Protein AF-A0A4U6TRH1-F1 (afdb_monomer_lite)

InterPro domains:
  IPR032675 Leucine-rich repeat domain superfamily [G3DSA:3.80.10.10] (2-102)

Secondary structure (DSSP, 8-state):
---GGGGS---TTS-TT--EEEEES-TT-------TT--EEEEEEESSPPP-TT-TT--EEEEEEESS--EEE-TT-TT--EEEEES-TT--EEE-GGGG--

Organism: Setaria viridis (NCBI:txid4556)

Structure (mmCIF, N/CA/C/O backbone):
data_AF-A0A4U6TRH1-F1
#
_entry.id   AF-A0A4U6TRH1-F1
#
loop_
_atom_site.group_PDB
_atom_site.id
_atom_site.type_symbol
_atom_site.label_atom_id
_atom_site.label_alt_id
_atom_site.label_comp_id
_atom_site.label_asym_id
_atom_site.label_entity_id
_atom_site.label_seq_id
_atom_site.pdbx_PDB_ins_code
_atom_site.Cartn_x
_atom_site.Cartn_y
_atom_site.Cartn_z
_atom_site.occupancy
_atom_site.B_iso_or_equiv
_atom_site.auth_seq_id
_atom_site.auth_comp_id
_atom_site.auth_asym_id
_atom_site.auth_atom_id
_atom_site.pdbx_PDB_model_num
ATOM 1 N N . MET A 1 1 ? -8.771 6.688 -26.534 1.00 37.47 1 MET A N 1
ATOM 2 C CA . MET A 1 1 ? -7.975 6.636 -25.292 1.00 37.47 1 MET A CA 1
ATOM 3 C C . MET A 1 1 ? -8.794 7.413 -24.282 1.00 37.47 1 MET A C 1
ATOM 5 O O . MET A 1 1 ? -8.896 8.618 -24.439 1.00 37.47 1 MET A O 1
ATOM 9 N N . TYR A 1 2 ? -9.537 6.741 -23.401 1.00 36.84 2 TYR A N 1
ATOM 10 C CA . TYR A 1 2 ? -10.341 7.454 -22.407 1.00 36.84 2 TYR A CA 1
ATOM 11 C C . TYR A 1 2 ? -9.380 7.924 -21.330 1.00 36.84 2 TYR A C 1
ATOM 13 O O . TYR A 1 2 ? -8.847 7.122 -20.565 1.00 36.84 2 TYR A O 1
ATOM 21 N N . VAL A 1 3 ? -9.068 9.208 -21.394 1.00 36.59 3 VAL A N 1
ATOM 22 C CA . VAL A 1 3 ? -8.217 9.881 -20.435 1.00 36.59 3 VAL A CA 1
ATOM 23 C C . VAL A 1 3 ? -9.040 9.977 -19.153 1.00 36.59 3 VAL A C 1
ATOM 25 O O . VAL A 1 3 ? -10.066 10.643 -19.113 1.00 36.59 3 VAL A O 1
ATOM 28 N N . LEU A 1 4 ? -8.632 9.245 -18.118 1.00 44.97 4 LEU A N 1
ATOM 29 C CA . LEU A 1 4 ? -9.276 9.254 -16.799 1.00 44.97 4 LEU A CA 1
ATOM 30 C C . LEU A 1 4 ? -9.095 10.595 -16.057 1.00 44.97 4 LEU A C 1
ATOM 32 O O . LEU A 1 4 ? -9.469 10.679 -14.894 1.00 44.97 4 LEU A O 1
ATOM 36 N N . GLU A 1 5 ? -8.522 11.624 -16.693 1.00 41.81 5 GLU A N 1
ATOM 37 C CA . GLU A 1 5 ? -8.278 12.948 -16.099 1.00 41.81 5 GLU A CA 1
ATOM 38 C C . GLU A 1 5 ? -9.576 13.607 -15.605 1.00 41.81 5 GLU A C 1
ATOM 40 O O . GLU A 1 5 ? -9.561 14.244 -14.556 1.00 41.81 5 GLU A O 1
ATOM 45 N N . GLU A 1 6 ? -10.719 13.342 -16.249 1.00 38.09 6 GLU A N 1
ATOM 46 C CA . GLU A 1 6 ? -12.019 13.910 -15.851 1.00 38.09 6 GLU A CA 1
ATOM 47 C C . GLU A 1 6 ? -12.568 13.371 -14.512 1.00 38.09 6 GLU A C 1
ATOM 49 O O . GLU A 1 6 ? -13.469 13.974 -13.937 1.00 38.09 6 GLU A O 1
ATOM 54 N N . LEU A 1 7 ? -12.041 12.263 -13.966 1.00 45.00 7 LEU A N 1
ATOM 55 C CA . LEU A 1 7 ? -12.468 11.754 -12.648 1.00 45.00 7 LEU A CA 1
ATOM 56 C C . LEU A 1 7 ? -11.712 12.386 -11.470 1.00 45.00 7 LEU A C 1
ATOM 58 O O . LEU A 1 7 ? -12.101 12.169 -10.323 1.00 45.00 7 LEU A O 1
ATOM 62 N N . PHE A 1 8 ? -10.631 13.129 -11.725 1.00 46.16 8 PHE A N 1
ATOM 63 C CA . PHE A 1 8 ? -9.730 13.645 -10.684 1.00 46.16 8 PHE A CA 1
ATOM 64 C C . PHE A 1 8 ? -9.708 15.175 -10.576 1.00 46.16 8 PHE A C 1
ATOM 66 O O . PHE A 1 8 ? -9.010 15.701 -9.712 1.00 46.16 8 PHE A O 1
ATOM 73 N N . GLU A 1 9 ? -10.512 15.886 -11.375 1.00 43.88 9 GLU A N 1
ATOM 74 C CA . GLU A 1 9 ? -10.900 17.286 -11.105 1.00 43.88 9 GLU A CA 1
ATOM 75 C C . GLU A 1 9 ? -11.918 17.410 -9.953 1.00 43.88 9 GLU A C 1
ATOM 77 O O . GLU A 1 9 ? -12.353 18.502 -9.593 1.00 43.88 9 GLU A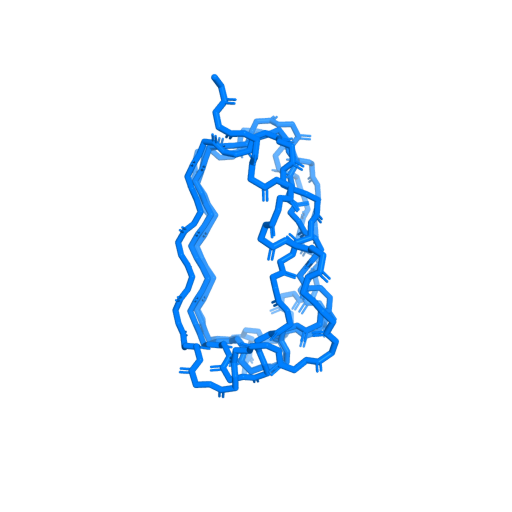 O 1
ATOM 82 N N . ALA A 1 10 ? -12.287 16.276 -9.364 1.00 42.72 10 ALA A N 1
ATOM 83 C CA . ALA A 1 10 ? -13.203 16.150 -8.251 1.00 42.72 10 ALA A CA 1
ATOM 84 C C . ALA A 1 10 ? -12.569 16.730 -6.961 1.00 42.72 10 ALA A C 1
ATOM 86 O O . ALA A 1 10 ? -11.580 16.212 -6.429 1.00 42.72 10 ALA A O 1
ATOM 87 N N . SER A 1 11 ? -13.100 17.871 -6.520 1.00 46.47 11 SER A N 1
ATOM 88 C CA . SER A 1 11 ? -12.712 18.622 -5.322 1.00 46.47 11 SER A CA 1
ATOM 89 C C . SER A 1 11 ? -12.914 17.842 -4.007 1.00 46.47 11 SER A C 1
ATOM 91 O O . SER A 1 11 ? -13.483 16.756 -3.970 1.00 46.47 11 SER A O 1
ATOM 93 N N . GLU A 1 12 ? -12.418 18.395 -2.896 1.00 42.41 12 GLU A N 1
ATOM 94 C CA . GLU A 1 12 ? -12.514 17.833 -1.539 1.00 42.41 12 GLU A CA 1
ATOM 95 C C . GLU A 1 12 ? -13.878 17.167 -1.232 1.00 42.41 12 GLU A C 1
ATOM 97 O O . GLU A 1 12 ? -14.893 17.839 -1.067 1.00 42.41 12 GLU A O 1
ATOM 102 N N . GLY A 1 13 ? -13.889 15.832 -1.089 1.00 53.81 13 GLY A N 1
ATOM 103 C CA . GLY A 1 13 ? -15.020 15.085 -0.521 1.00 53.81 13 GLY A CA 1
ATOM 104 C C . GLY A 1 13 ? -15.874 14.238 -1.472 1.00 53.81 13 GLY A C 1
ATOM 105 O O . GLY A 1 13 ? -16.907 13.739 -1.030 1.00 53.81 13 GLY A O 1
ATOM 106 N N . ASP A 1 14 ? -15.467 14.003 -2.720 1.00 62.09 14 ASP A N 1
ATOM 107 C CA . ASP A 1 14 ? -16.348 13.410 -3.745 1.00 62.09 14 ASP A CA 1
ATOM 108 C C . ASP A 1 14 ? -16.794 11.949 -3.540 1.00 62.09 14 ASP A C 1
ATOM 110 O O . ASP A 1 14 ? -17.655 11.443 -4.261 1.00 62.09 14 ASP A O 1
ATOM 114 N N . CYS A 1 15 ? -16.262 11.236 -2.544 1.00 71.25 15 CYS A N 1
ATOM 115 C CA . CYS A 1 15 ? -16.527 9.807 -2.378 1.00 71.25 15 CYS A CA 1
ATOM 116 C C . CYS A 1 15 ? -16.565 9.343 -0.902 1.00 71.25 15 CYS A C 1
ATOM 118 O O . CYS A 1 15 ? -15.852 8.408 -0.524 1.00 71.25 15 CYS A O 1
ATOM 120 N N . PRO A 1 16 ? -17.441 9.903 -0.037 1.00 79.81 16 PRO A N 1
ATOM 121 C CA . PRO A 1 16 ? -17.416 9.652 1.411 1.00 79.81 16 PRO A CA 1
ATOM 122 C C . PRO A 1 16 ? -17.789 8.214 1.792 1.00 79.81 16 PRO A C 1
ATOM 124 O O . PRO A 1 16 ? -17.501 7.767 2.900 1.00 79.81 16 PRO A O 1
ATOM 127 N N . ARG A 1 17 ? -18.438 7.472 0.888 1.00 84.69 17 ARG A N 1
ATOM 128 C CA . ARG A 1 17 ? -18.821 6.064 1.085 1.00 84.69 17 ARG A CA 1
ATOM 129 C C . ARG A 1 17 ? -17.946 5.084 0.309 1.00 84.69 17 ARG A C 1
ATOM 131 O O . ARG A 1 17 ? -18.162 3.876 0.409 1.00 84.69 17 ARG A O 1
ATOM 138 N N . LEU A 1 18 ? -16.992 5.573 -0.481 1.00 86.44 18 LEU A N 1
ATOM 139 C CA . LEU A 1 18 ? -16.162 4.712 -1.310 1.00 86.44 18 LEU A CA 1
ATOM 140 C C . LEU A 1 18 ? -15.180 3.950 -0.421 1.00 86.44 18 LEU A C 1
ATOM 142 O O . LEU A 1 18 ? -14.297 4.528 0.203 1.00 86.44 18 LEU A O 1
ATOM 146 N N . ARG A 1 19 ? -15.372 2.632 -0.343 1.00 90.38 19 ARG A N 1
ATOM 147 C CA . ARG A 1 19 ? -14.598 1.752 0.544 1.00 90.38 19 ARG A CA 1
ATOM 148 C C . ARG A 1 19 ? -13.524 0.945 -0.159 1.00 90.38 19 ARG A C 1
ATOM 150 O O . ARG A 1 19 ? -12.597 0.478 0.506 1.00 90.38 19 ARG A O 1
ATOM 157 N N . LYS A 1 20 ? -13.676 0.747 -1.468 1.00 91.81 20 LYS A N 1
ATOM 158 C CA . LYS A 1 20 ? -12.804 -0.090 -2.285 1.00 91.81 20 LYS A CA 1
ATOM 159 C C . LYS A 1 20 ? -12.510 0.604 -3.602 1.00 91.81 20 LYS A C 1
ATOM 161 O O . LYS A 1 20 ? -13.442 1.026 -4.281 1.00 91.81 20 LYS A O 1
ATOM 166 N N . ILE A 1 21 ? -11.237 0.668 -3.965 1.00 88.81 21 ILE A N 1
ATOM 167 C CA . ILE A 1 21 ? -10.775 1.147 -5.266 1.00 88.81 21 ILE A CA 1
ATOM 168 C C . ILE A 1 21 ? -9.890 0.065 -5.873 1.00 88.81 21 ILE A C 1
ATOM 170 O O . ILE A 1 21 ? -8.980 -0.445 -5.221 1.00 88.81 21 ILE A O 1
ATOM 174 N N . CYS A 1 22 ? -10.157 -0.270 -7.132 1.00 90.19 22 CYS A N 1
ATOM 175 C CA . CYS A 1 22 ? -9.287 -1.107 -7.942 1.00 90.19 22 CYS A CA 1
ATOM 176 C C . CYS A 1 22 ? -8.884 -0.318 -9.183 1.00 90.19 22 CYS A C 1
ATOM 178 O O . CYS A 1 22 ? -9.744 0.053 -9.981 1.00 90.19 22 CYS A O 1
ATOM 180 N N . VAL A 1 23 ? -7.588 -0.067 -9.344 1.00 86.38 23 VAL A N 1
ATOM 181 C CA . VAL A 1 23 ? -7.034 0.603 -10.520 1.00 86.38 23 VAL A CA 1
ATOM 182 C C . VAL A 1 23 ? -6.146 -0.378 -11.264 1.00 86.38 23 VAL A C 1
ATOM 184 O O . VAL A 1 23 ? -5.275 -1.010 -10.673 1.00 86.38 23 VAL A O 1
ATOM 187 N N . SER A 1 24 ? -6.378 -0.530 -12.564 1.00 87.88 24 SER A N 1
ATOM 188 C CA . SER A 1 24 ? -5.621 -1.445 -13.416 1.00 87.88 24 SER A CA 1
ATOM 189 C C . SER A 1 24 ? -5.186 -0.757 -14.701 1.00 87.88 24 SER A C 1
ATOM 191 O O . SER A 1 24 ? -6.024 -0.172 -15.383 1.00 87.88 24 SER A O 1
ATOM 193 N N . ARG A 1 25 ? -3.904 -0.885 -15.069 1.00 83.81 25 ARG A N 1
ATOM 194 C CA . ARG A 1 25 ? -3.343 -0.377 -16.338 1.00 83.81 25 ARG A CA 1
ATOM 195 C C . ARG A 1 25 ? -3.602 1.118 -16.558 1.00 83.81 25 ARG A C 1
ATOM 197 O O . ARG A 1 25 ? -4.006 1.527 -17.642 1.00 83.81 25 ARG A O 1
ATOM 204 N N . CYS A 1 26 ? -3.371 1.919 -15.521 1.00 79.25 26 CYS A N 1
ATOM 205 C CA . CYS A 1 26 ? -3.515 3.374 -15.569 1.00 79.25 26 CYS A CA 1
ATOM 206 C C . CYS A 1 26 ? -2.135 4.032 -15.392 1.00 79.25 26 CYS A C 1
ATOM 208 O O . CYS A 1 26 ? -1.757 4.334 -14.262 1.00 79.25 26 CYS A O 1
ATOM 210 N N . PRO A 1 27 ? -1.351 4.196 -16.477 1.00 73.31 27 PRO A N 1
ATOM 211 C CA . PRO A 1 27 ? 0.021 4.706 -16.398 1.00 73.31 27 PRO A CA 1
ATOM 212 C C . PRO A 1 27 ? 0.100 6.180 -15.978 1.00 73.31 27 PRO A C 1
ATOM 214 O O . PRO A 1 27 ? 1.085 6.566 -15.359 1.00 73.31 27 PRO A O 1
ATOM 217 N N . ASP A 1 28 ? -0.944 6.964 -16.257 1.00 74.44 28 ASP A N 1
ATOM 218 C CA . ASP A 1 28 ? -0.997 8.406 -15.978 1.00 74.44 28 ASP A CA 1
ATOM 219 C C . ASP A 1 28 ? -1.659 8.739 -14.628 1.00 74.44 28 ASP A C 1
ATOM 221 O O . ASP A 1 28 ? -1.850 9.907 -14.286 1.00 74.44 28 ASP A O 1
ATOM 225 N N . LEU A 1 29 ? -2.018 7.719 -13.835 1.00 76.62 29 LEU A N 1
ATOM 226 C CA . LEU A 1 29 ? -2.666 7.912 -12.541 1.00 76.62 29 LEU A CA 1
ATOM 227 C C . LEU A 1 29 ? -1.661 8.436 -11.508 1.00 76.62 29 LEU A C 1
ATOM 229 O O . LEU A 1 29 ? -0.929 7.669 -10.885 1.00 76.62 29 LEU A O 1
ATOM 233 N N . LYS A 1 30 ? -1.674 9.749 -11.291 1.00 74.94 30 LYS A N 1
ATOM 234 C CA . LYS A 1 30 ? -0.809 10.408 -10.300 1.00 74.94 30 LYS A CA 1
ATOM 235 C C . LYS A 1 30 ? -1.444 10.490 -8.913 1.00 74.94 30 LYS A C 1
ATOM 237 O O . LYS A 1 30 ? -0.741 10.428 -7.910 1.00 74.94 30 LYS A O 1
ATOM 242 N N . ARG A 1 31 ? -2.769 10.640 -8.848 1.00 74.25 31 ARG A N 1
ATOM 243 C CA . ARG A 1 31 ? -3.520 10.866 -7.604 1.00 74.25 31 ARG A CA 1
ATOM 244 C C . ARG A 1 31 ? -4.722 9.934 -7.533 1.00 74.25 31 ARG A C 1
ATOM 246 O O . ARG A 1 31 ? -5.267 9.541 -8.558 1.00 74.25 31 ARG A O 1
ATOM 253 N N . LEU A 1 32 ? -5.106 9.569 -6.316 1.00 77.88 32 LEU A N 1
ATOM 254 C CA . LEU A 1 32 ? -6.345 8.848 -6.022 1.00 77.88 32 LEU A CA 1
ATOM 255 C C . LEU A 1 32 ? -7.449 9.852 -5.656 1.00 77.88 32 LEU A C 1
ATOM 257 O O . LEU A 1 32 ? -7.121 10.961 -5.228 1.00 77.88 32 LEU A O 1
ATOM 261 N N . PRO A 1 33 ? -8.741 9.506 -5.822 1.00 73.06 33 PRO A N 1
ATOM 262 C CA . PRO A 1 33 ? -9.804 10.412 -5.414 1.00 73.06 33 PRO A CA 1
ATOM 263 C C . PRO A 1 33 ? -9.794 10.542 -3.887 1.00 73.06 33 PRO A C 1
ATOM 265 O O . PRO A 1 33 ? -9.450 9.588 -3.179 1.00 73.06 33 PRO A O 1
ATOM 268 N N . CYS A 1 34 ? -10.205 11.701 -3.370 1.00 74.25 34 CYS A N 1
ATOM 269 C CA . CYS A 1 34 ? -10.340 11.901 -1.931 1.00 74.25 34 CYS A CA 1
ATOM 270 C C . CYS A 1 34 ? -11.462 10.995 -1.389 1.00 74.25 34 CYS A C 1
ATOM 272 O O . CYS A 1 34 ? -12.655 11.256 -1.557 1.00 74.25 34 CYS A O 1
ATOM 274 N N . ALA A 1 35 ? -11.063 9.884 -0.772 1.00 81.25 35 ALA A N 1
ATOM 275 C CA . ALA A 1 35 ? -11.955 8.848 -0.272 1.00 81.25 35 ALA A CA 1
ATOM 276 C C . ALA A 1 35 ? -11.628 8.570 1.208 1.00 81.25 35 ALA A C 1
ATOM 278 O O . ALA A 1 35 ? -10.908 7.618 1.517 1.00 81.25 35 ALA A O 1
ATOM 279 N N . PRO A 1 36 ? -12.153 9.379 2.150 1.00 82.00 36 PRO A N 1
ATOM 280 C CA . PRO A 1 36 ? -11.799 9.281 3.572 1.00 82.00 36 PRO A CA 1
ATOM 281 C C . PRO A 1 36 ? -12.203 7.941 4.207 1.00 82.00 36 PRO A C 1
ATOM 283 O O . PRO A 1 36 ? -11.611 7.509 5.194 1.00 82.00 36 PRO A O 1
ATOM 286 N N . SER A 1 37 ? -13.186 7.254 3.619 1.00 87.44 37 SER A N 1
ATOM 287 C CA . SER A 1 37 ? -13.661 5.933 4.051 1.00 87.44 37 SER A CA 1
ATOM 288 C C . SER A 1 37 ? -13.008 4.772 3.291 1.00 87.44 37 SER A C 1
ATOM 290 O O . SER A 1 37 ? -13.484 3.635 3.390 1.00 87.44 37 SER A O 1
ATOM 292 N N . LEU A 1 38 ? -11.956 5.027 2.504 1.00 88.94 38 LEU A N 1
ATOM 293 C CA . LEU A 1 38 ? -11.301 3.993 1.715 1.00 88.94 38 LEU A CA 1
ATOM 294 C C . LEU A 1 38 ? -10.580 3.005 2.627 1.00 88.94 38 LEU A C 1
ATOM 296 O O . LEU A 1 38 ? -9.656 3.357 3.350 1.00 88.94 38 LEU A O 1
ATOM 300 N N . THR A 1 39 ? -10.994 1.746 2.549 1.00 92.56 39 THR A N 1
ATOM 301 C CA . THR A 1 39 ? -10.438 0.657 3.361 1.00 92.56 39 THR A CA 1
ATOM 302 C C . THR A 1 39 ? -9.643 -0.351 2.542 1.00 92.56 39 THR A C 1
ATOM 304 O O . THR A 1 39 ? -8.807 -1.056 3.100 1.00 92.56 39 THR A O 1
ATOM 307 N N . GLU A 1 40 ? -9.892 -0.440 1.235 1.00 93.69 40 GLU A N 1
ATOM 308 C CA . GLU A 1 40 ? -9.226 -1.390 0.346 1.00 93.69 40 GLU A CA 1
ATOM 309 C C . GLU A 1 40 ? -8.767 -0.682 -0.928 1.00 93.69 40 GLU A C 1
ATOM 311 O O . GLU A 1 40 ? -9.571 -0.078 -1.642 1.00 93.69 40 GLU A O 1
ATOM 316 N N . LEU A 1 41 ? -7.477 -0.791 -1.224 1.00 91.25 41 LEU A N 1
ATOM 317 C CA . LEU A 1 41 ? -6.874 -0.252 -2.432 1.00 91.25 41 LEU A CA 1
ATOM 318 C C . LEU A 1 41 ? -6.123 -1.363 -3.151 1.00 91.25 41 LEU A C 1
ATOM 320 O O . LEU A 1 41 ? -5.245 -2.016 -2.586 1.00 91.25 41 LEU A O 1
ATOM 324 N N . VAL A 1 42 ? -6.474 -1.565 -4.412 1.00 92.19 42 VAL A N 1
ATOM 325 C CA . VAL A 1 42 ? -5.837 -2.543 -5.282 1.00 92.19 42 VAL A CA 1
ATOM 326 C C . VAL A 1 42 ? -5.299 -1.821 -6.507 1.00 92.19 42 VAL A C 1
ATOM 328 O O . VAL A 1 42 ? -6.048 -1.185 -7.244 1.00 92.19 42 VAL A O 1
ATOM 331 N N . LEU A 1 43 ? -3.993 -1.921 -6.720 1.00 89.31 43 LEU A N 1
ATOM 332 C CA . LEU A 1 43 ? -3.280 -1.299 -7.823 1.00 89.31 43 LEU A CA 1
ATOM 333 C C . LEU A 1 43 ? -2.625 -2.387 -8.671 1.00 89.31 43 LEU A C 1
ATOM 335 O O . LEU A 1 43 ? -1.841 -3.196 -8.168 1.00 89.31 43 LEU A O 1
ATOM 339 N N . HIS A 1 44 ? -2.924 -2.380 -9.964 1.00 89.81 44 HIS A N 1
ATOM 340 C CA . HIS A 1 44 ? -2.408 -3.330 -10.940 1.00 89.81 44 HIS A CA 1
ATOM 341 C C . HIS A 1 44 ? -1.763 -2.617 -12.126 1.00 89.81 44 HIS A C 1
ATOM 343 O O . HIS A 1 44 ? -2.399 -1.784 -12.770 1.00 89.81 44 HIS A O 1
ATOM 349 N N . CYS A 1 45 ? -0.556 -3.045 -12.487 1.00 76.81 45 CYS A N 1
ATOM 350 C CA . CYS A 1 45 ? 0.150 -2.688 -13.716 1.00 76.81 45 CYS A CA 1
ATOM 351 C C . CYS A 1 45 ? 0.286 -1.175 -13.942 1.00 76.81 45 CYS A C 1
ATOM 353 O O . CYS A 1 45 ? -0.572 -0.542 -14.560 1.00 76.81 45 CYS A O 1
ATOM 355 N N . GLY A 1 46 ? 1.415 -0.615 -13.516 1.00 78.50 46 GLY A N 1
ATOM 356 C CA . GLY A 1 46 ? 1.752 0.789 -13.731 1.00 78.50 46 GLY A CA 1
ATOM 357 C C . GLY A 1 46 ? 3.258 1.035 -13.718 1.00 78.50 46 GLY A C 1
ATOM 358 O O . GLY A 1 46 ? 4.054 0.152 -13.383 1.00 78.50 46 GLY A O 1
ATOM 359 N N . LEU A 1 47 ? 3.646 2.248 -14.104 1.00 76.44 47 LEU A N 1
ATOM 360 C CA . LEU A 1 47 ? 5.041 2.694 -14.054 1.00 76.44 47 LEU A CA 1
ATOM 361 C C . LEU A 1 47 ? 5.384 3.319 -12.698 1.00 76.44 47 LEU A C 1
ATOM 363 O O . LEU A 1 47 ? 6.503 3.154 -12.221 1.00 76.44 47 LEU A O 1
ATOM 367 N N . GLN A 1 48 ? 4.414 3.984 -12.068 1.00 81.25 48 GLN A N 1
ATOM 368 C CA . GLN A 1 48 ? 4.557 4.689 -10.795 1.00 81.25 48 GLN A CA 1
ATOM 369 C C . GLN A 1 48 ? 3.330 4.445 -9.914 1.00 81.25 48 GLN A C 1
ATOM 371 O O . GLN A 1 48 ? 2.228 4.276 -10.433 1.00 81.25 48 GLN A O 1
ATOM 376 N N . LEU A 1 49 ? 3.519 4.408 -8.593 1.00 82.62 49 LEU A N 1
ATOM 377 C CA . LEU A 1 49 ? 2.404 4.374 -7.645 1.00 82.62 49 LEU A CA 1
ATOM 378 C C . LEU A 1 49 ? 1.820 5.785 -7.479 1.00 82.62 49 LEU A C 1
ATOM 380 O O . LEU A 1 49 ? 2.596 6.740 -7.455 1.00 82.62 49 LEU A O 1
ATOM 384 N N . PRO A 1 50 ? 0.492 5.921 -7.324 1.00 80.12 50 PRO A N 1
ATOM 385 C CA . PRO A 1 50 ? -0.102 7.177 -6.888 1.00 80.12 50 PRO A CA 1
ATOM 386 C C . PRO A 1 50 ? 0.288 7.468 -5.433 1.00 80.12 50 PRO A C 1
ATOM 388 O O . PRO A 1 50 ? 0.619 6.547 -4.680 1.00 80.12 50 PRO A O 1
ATOM 391 N N . ASP A 1 51 ? 0.190 8.729 -5.015 1.00 73.94 51 ASP A N 1
ATOM 392 C CA . ASP A 1 51 ? 0.423 9.091 -3.615 1.00 73.94 51 ASP A CA 1
ATOM 393 C C . ASP A 1 51 ? -0.595 8.405 -2.686 1.00 73.94 51 ASP A C 1
ATOM 395 O O . ASP A 1 51 ? -1.806 8.609 -2.777 1.00 73.94 51 ASP A O 1
ATOM 399 N N . ILE A 1 52 ? -0.083 7.580 -1.767 1.00 73.38 52 ILE A N 1
ATOM 400 C CA . ILE A 1 52 ? -0.849 6.830 -0.748 1.00 73.38 52 ILE A CA 1
ATOM 401 C C . ILE A 1 52 ? -0.862 7.606 0.595 1.00 73.38 52 ILE A C 1
ATOM 403 O O . ILE A 1 52 ? -1.351 7.124 1.615 1.00 73.38 52 ILE A O 1
ATOM 407 N N . LEU A 1 53 ? -0.322 8.831 0.601 1.00 64.69 53 LEU A N 1
ATOM 408 C CA . LEU A 1 53 ? -0.048 9.661 1.783 1.00 64.69 53 LEU A CA 1
ATOM 409 C C . LEU A 1 53 ? -1.297 10.171 2.525 1.00 64.69 53 LEU A C 1
ATOM 411 O O . LEU A 1 53 ? -1.168 10.686 3.628 1.00 64.69 53 LEU A O 1
ATOM 415 N N . GLU A 1 54 ? -2.497 10.015 1.967 1.00 69.56 54 GLU A N 1
ATOM 416 C CA . GLU A 1 54 ? -3.739 10.548 2.557 1.00 69.56 54 GLU A CA 1
ATOM 417 C C . GLU A 1 54 ? -4.735 9.450 2.978 1.00 69.56 54 GLU A C 1
ATOM 419 O O . GLU A 1 54 ? -5.848 9.732 3.421 1.00 69.56 54 GLU A O 1
ATOM 424 N N . LEU A 1 55 ? -4.356 8.171 2.880 1.00 78.81 55 LEU A N 1
ATOM 425 C CA . LEU A 1 55 ? -5.276 7.044 3.079 1.00 78.81 55 LEU A CA 1
ATOM 426 C C . LEU A 1 55 ? -5.261 6.506 4.520 1.00 78.81 55 LEU A C 1
ATOM 428 O O . LEU A 1 55 ? -4.962 5.336 4.767 1.00 78.81 55 LEU A O 1
ATOM 432 N N . ALA A 1 56 ? -5.628 7.360 5.478 1.00 82.38 56 ALA A N 1
ATOM 433 C CA . ALA A 1 56 ? -5.601 7.044 6.912 1.00 82.38 56 ALA A CA 1
ATOM 434 C C . ALA A 1 56 ? -6.511 5.870 7.329 1.00 82.38 56 ALA A C 1
ATOM 436 O O . ALA A 1 56 ? -6.234 5.203 8.323 1.00 82.38 56 ALA A O 1
ATOM 437 N N . SER A 1 57 ? -7.576 5.597 6.568 1.00 88.19 57 SER A N 1
ATOM 438 C CA . SER A 1 57 ? -8.540 4.514 6.829 1.00 88.19 57 SER A CA 1
ATOM 439 C C . SER A 1 57 ? -8.189 3.188 6.138 1.00 88.19 57 SER A C 1
ATOM 441 O O . SER A 1 57 ? -8.957 2.224 6.224 1.00 88.19 57 SER A O 1
ATOM 443 N N . LEU A 1 58 ? -7.058 3.121 5.427 1.00 90.12 58 LEU A N 1
ATOM 444 C CA . LEU A 1 58 ? -6.720 1.983 4.579 1.00 90.12 58 LEU A CA 1
ATOM 445 C C . LEU A 1 58 ? -6.334 0.757 5.409 1.00 90.12 58 LEU A C 1
ATOM 447 O O . LEU A 1 58 ? -5.375 0.786 6.171 1.00 90.12 58 LEU A O 1
ATOM 451 N N . VAL A 1 59 ? -7.056 -0.347 5.218 1.00 92.44 59 VAL A N 1
ATOM 452 C CA . VAL A 1 59 ? -6.862 -1.614 5.943 1.00 92.44 59 VAL A CA 1
ATOM 453 C C . VAL A 1 59 ? -6.143 -2.648 5.077 1.00 92.44 59 VAL A C 1
ATOM 455 O O . VAL A 1 59 ? -5.354 -3.447 5.588 1.00 92.44 59 VAL A O 1
ATOM 458 N N . TYR A 1 60 ? -6.395 -2.628 3.768 1.00 92.88 60 TYR A N 1
ATOM 459 C CA . TYR A 1 60 ? -5.805 -3.541 2.796 1.00 92.88 60 TYR A CA 1
ATOM 460 C C . TYR A 1 60 ? -5.220 -2.784 1.607 1.00 92.88 60 TYR A C 1
ATOM 462 O O . TYR A 1 60 ? -5.921 -2.012 0.950 1.00 92.88 60 TYR A O 1
ATOM 470 N N . LEU A 1 61 ? -3.958 -3.074 1.301 1.00 92.19 61 LEU A N 1
ATOM 471 C CA . LEU A 1 61 ? -3.274 -2.595 0.109 1.00 92.19 61 LEU A CA 1
ATOM 472 C C . LEU A 1 61 ? -2.730 -3.778 -0.684 1.00 92.19 61 LEU A C 1
ATOM 474 O O . LEU A 1 61 ? -1.966 -4.592 -0.161 1.00 92.19 61 LEU A O 1
ATOM 478 N N . LYS A 1 62 ? -3.083 -3.840 -1.965 1.00 93.38 62 LYS A N 1
ATOM 479 C CA . LYS A 1 62 ? -2.470 -4.749 -2.929 1.00 93.38 62 LYS A CA 1
ATOM 480 C C . LYS A 1 62 ? -1.823 -3.956 -4.052 1.00 93.38 62 LYS A C 1
ATOM 482 O O . LYS A 1 62 ? -2.485 -3.152 -4.699 1.00 93.38 62 LYS A O 1
ATOM 487 N N . ILE A 1 63 ? -0.553 -4.235 -4.309 1.00 91.50 63 ILE A N 1
ATOM 488 C CA . ILE A 1 63 ? 0.222 -3.683 -5.416 1.00 91.50 63 ILE A CA 1
ATOM 489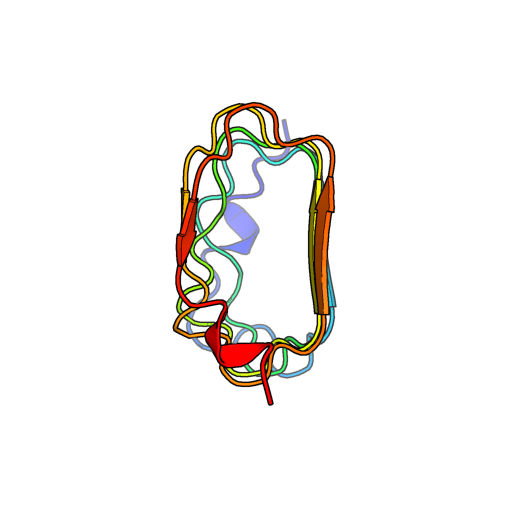 C C . ILE A 1 63 ? 0.731 -4.849 -6.256 1.00 91.50 63 ILE A C 1
ATOM 491 O O . ILE A 1 63 ? 1.392 -5.755 -5.747 1.00 91.50 63 ILE A O 1
ATOM 495 N N . GLU A 1 64 ? 0.429 -4.842 -7.549 1.00 93.12 64 GLU A N 1
ATOM 496 C CA . GLU A 1 64 ? 0.840 -5.913 -8.447 1.00 93.12 64 GLU A CA 1
ATOM 497 C C . GLU A 1 64 ? 1.311 -5.395 -9.807 1.00 93.12 64 GLU A C 1
ATOM 499 O O . GLU A 1 64 ? 0.628 -4.603 -10.450 1.00 93.12 64 GLU A O 1
ATOM 504 N N . GLY A 1 65 ? 2.464 -5.877 -10.275 1.00 90.12 65 GLY A N 1
ATOM 505 C CA . GLY A 1 65 ? 2.945 -5.610 -11.636 1.00 90.12 65 GLY A CA 1
ATOM 506 C C . GLY A 1 65 ? 3.490 -4.196 -11.853 1.00 90.12 65 GLY A C 1
ATOM 507 O O . GLY A 1 65 ? 3.360 -3.656 -12.949 1.00 90.12 65 GLY A O 1
ATOM 508 N N . PHE A 1 66 ? 4.075 -3.575 -10.824 1.00 88.31 66 PHE A N 1
ATOM 509 C CA . PHE A 1 66 ? 4.749 -2.281 -10.960 1.00 88.31 66 PHE A CA 1
ATOM 510 C C . PHE A 1 66 ? 6.230 -2.479 -11.262 1.00 88.31 66 PHE A C 1
ATOM 512 O O . PHE A 1 66 ? 6.974 -3.025 -10.449 1.00 88.31 66 PHE A O 1
ATOM 519 N N . HIS A 1 67 ? 6.663 -2.038 -12.442 1.00 84.69 67 HIS A N 1
ATOM 520 C CA . HIS A 1 67 ? 8.032 -2.277 -12.900 1.00 84.69 67 HIS A CA 1
ATOM 521 C C . HIS A 1 67 ? 8.970 -1.085 -12.717 1.00 84.69 67 HIS A C 1
ATOM 523 O O . HIS A 1 67 ? 10.148 -1.334 -12.567 1.00 84.69 67 HIS A O 1
ATOM 529 N N . GLY A 1 68 ? 8.481 0.159 -12.648 1.00 85.31 68 GLY A N 1
ATOM 530 C CA . GLY A 1 68 ? 9.330 1.351 -12.451 1.00 85.31 68 GLY A CA 1
ATOM 531 C C . GLY A 1 68 ? 9.437 1.843 -11.002 1.00 85.31 68 GLY A C 1
ATOM 532 O O . GLY A 1 68 ? 10.068 2.865 -10.732 1.00 85.31 68 GLY A O 1
ATOM 533 N N . VAL A 1 69 ? 8.794 1.151 -10.058 1.00 87.81 69 VAL A N 1
ATOM 534 C CA . VAL A 1 69 ? 8.704 1.573 -8.654 1.00 87.81 69 VAL A CA 1
ATOM 535 C C . VAL A 1 69 ? 9.833 0.938 -7.856 1.00 87.81 69 VAL A C 1
ATOM 537 O O . VAL A 1 69 ? 9.866 -0.281 -7.706 1.00 87.81 69 VAL A O 1
ATOM 540 N N . ARG A 1 70 ? 10.723 1.774 -7.308 1.00 91.56 70 ARG A N 1
ATOM 541 C CA . ARG A 1 70 ? 11.852 1.337 -6.465 1.00 91.56 70 ARG A CA 1
ATOM 542 C C . ARG A 1 70 ? 11.554 1.414 -4.978 1.00 91.56 70 ARG A C 1
ATOM 544 O O . ARG A 1 70 ? 11.984 0.554 -4.217 1.00 91.56 70 ARG A O 1
ATOM 551 N N . SER A 1 71 ? 10.802 2.425 -4.569 1.00 90.25 71 SER A N 1
ATOM 552 C CA . SER A 1 71 ? 10.375 2.590 -3.189 1.00 90.25 71 SER A CA 1
ATOM 553 C C . SER A 1 71 ? 9.040 3.310 -3.096 1.00 90.25 71 SER A C 1
ATOM 555 O O . SER A 1 71 ? 8.630 4.005 -4.026 1.00 90.25 71 SER A O 1
ATOM 557 N N . PHE A 1 72 ? 8.355 3.116 -1.972 1.00 87.81 72 PHE A N 1
ATOM 558 C CA . PHE A 1 72 ? 7.191 3.903 -1.577 1.00 87.81 72 PHE A CA 1
ATOM 559 C C . PHE A 1 72 ? 7.036 3.894 -0.055 1.00 87.81 72 PHE A C 1
ATOM 561 O O . PHE A 1 72 ? 7.670 3.100 0.643 1.00 87.81 72 PHE A O 1
ATOM 568 N N . SER A 1 73 ? 6.185 4.785 0.448 1.00 86.50 73 SER A N 1
ATOM 569 C CA . SER A 1 73 ? 5.965 4.987 1.876 1.00 86.50 73 SER A CA 1
ATOM 570 C C . SER A 1 73 ? 4.514 4.722 2.264 1.00 86.50 73 SER A C 1
ATOM 572 O O . SER A 1 73 ? 3.585 5.109 1.554 1.00 86.50 73 SER A O 1
ATOM 574 N N . LEU A 1 74 ? 4.335 4.073 3.413 1.00 84.62 74 LEU A N 1
ATOM 575 C CA . LEU A 1 74 ? 3.047 3.764 4.035 1.00 84.62 74 LEU A CA 1
ATOM 576 C C . LEU A 1 74 ? 2.831 4.516 5.351 1.00 84.62 74 LEU A C 1
ATOM 578 O O . LEU A 1 74 ? 1.952 4.153 6.125 1.00 84.62 74 LEU A O 1
ATOM 582 N N . LEU A 1 75 ? 3.605 5.575 5.613 1.00 76.75 75 LEU A N 1
ATOM 583 C CA . LEU A 1 75 ? 3.568 6.314 6.884 1.00 76.75 75 LEU A CA 1
ATOM 584 C C . LEU A 1 75 ? 2.170 6.824 7.271 1.00 76.75 75 LEU A C 1
ATOM 586 O O . LEU A 1 75 ? 1.856 6.902 8.455 1.00 76.75 75 LEU A O 1
ATOM 590 N N . ALA A 1 76 ? 1.326 7.142 6.290 1.00 73.50 76 ALA A N 1
ATOM 591 C CA . ALA A 1 76 ? -0.037 7.610 6.523 1.00 73.50 76 ALA A CA 1
ATOM 592 C C . ALA A 1 76 ? -1.066 6.484 6.718 1.00 73.50 76 ALA A C 1
ATOM 594 O O . ALA A 1 76 ? -2.156 6.727 7.232 1.00 73.50 76 ALA A O 1
ATOM 595 N N . ALA A 1 77 ? -0.736 5.246 6.344 1.00 80.88 77 ALA A N 1
ATOM 596 C CA . ALA A 1 77 ? -1.633 4.096 6.423 1.00 80.88 77 ALA A CA 1
ATOM 597 C C . ALA A 1 77 ? -1.558 3.437 7.814 1.00 80.88 77 ALA A C 1
ATOM 599 O O . ALA A 1 77 ? -1.233 2.260 7.956 1.00 80.88 77 ALA A O 1
ATOM 600 N N . ALA A 1 78 ? -1.844 4.213 8.864 1.00 80.00 78 ALA A N 1
ATOM 601 C CA . ALA A 1 78 ? -1.641 3.809 10.259 1.00 80.00 78 ALA A CA 1
ATOM 602 C C . ALA A 1 78 ? -2.480 2.595 10.706 1.00 80.00 78 ALA A C 1
ATOM 604 O O . ALA A 1 78 ? -2.132 1.939 11.685 1.00 80.00 78 ALA A O 1
ATOM 605 N N . VAL A 1 79 ? -3.585 2.303 10.012 1.00 87.50 79 VAL A N 1
ATOM 606 C CA . VAL A 1 79 ? -4.497 1.182 10.315 1.00 87.50 79 VAL A CA 1
ATOM 607 C C . VAL A 1 79 ? -4.354 0.010 9.341 1.00 87.50 79 VAL A C 1
ATOM 609 O O . VAL A 1 79 ? -5.189 -0.902 9.347 1.00 87.50 79 VAL A O 1
ATOM 612 N N . LEU A 1 80 ? -3.319 0.029 8.494 1.00 88.94 80 LEU A N 1
ATOM 613 C CA . LEU A 1 80 ? -3.078 -1.010 7.503 1.00 88.94 80 LEU A CA 1
ATOM 614 C C . LEU A 1 80 ? -2.809 -2.339 8.207 1.00 88.94 80 LEU A C 1
ATOM 616 O O . LEU A 1 80 ? -1.908 -2.445 9.030 1.00 88.94 80 LEU A O 1
ATOM 620 N N . LYS A 1 81 ? -3.587 -3.366 7.864 1.00 91.06 81 LYS A N 1
ATOM 621 C CA . LYS A 1 81 ? -3.459 -4.716 8.441 1.00 91.06 81 LYS A CA 1
ATOM 622 C C . LYS A 1 81 ? -2.861 -5.713 7.471 1.00 91.06 81 LYS A C 1
ATOM 624 O O . LYS A 1 81 ? -2.354 -6.755 7.876 1.00 91.06 81 LYS A O 1
ATOM 629 N N . LYS A 1 82 ? -2.990 -5.443 6.173 1.00 92.12 82 LYS A N 1
ATOM 630 C 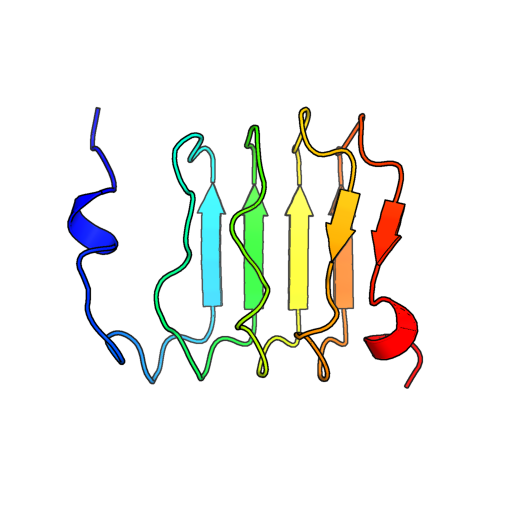CA . LYS A 1 82 ? -2.571 -6.376 5.138 1.00 92.12 82 LYS A CA 1
ATOM 631 C C . LYS A 1 82 ? -1.988 -5.632 3.946 1.00 92.12 82 LYS A C 1
ATOM 633 O O . LYS A 1 82 ? -2.655 -4.801 3.331 1.00 92.12 82 LYS A O 1
ATOM 638 N N . LEU A 1 83 ? -0.758 -6.002 3.611 1.00 92.38 83 LEU A N 1
ATOM 639 C CA . LEU A 1 83 ? -0.021 -5.536 2.448 1.00 92.38 83 LEU A CA 1
ATOM 640 C C . LEU A 1 83 ? 0.316 -6.738 1.563 1.00 92.38 83 LEU A C 1
ATOM 642 O O . LEU A 1 83 ? 0.933 -7.698 2.019 1.00 92.38 83 LEU A O 1
ATOM 646 N N . GLU A 1 84 ? -0.090 -6.690 0.300 1.00 94.06 84 GLU A N 1
ATOM 647 C CA . GLU A 1 84 ? 0.309 -7.658 -0.719 1.00 94.06 84 GLU A CA 1
ATOM 648 C C . GLU A 1 84 ? 1.086 -6.954 -1.823 1.00 94.06 84 GLU A C 1
ATOM 650 O O . GLU A 1 84 ? 0.574 -6.040 -2.463 1.00 94.06 84 GLU A O 1
ATOM 655 N N . ILE A 1 85 ? 2.305 -7.417 -2.083 1.00 92.81 85 ILE A N 1
ATOM 656 C CA . ILE A 1 85 ? 3.138 -6.929 -3.181 1.00 92.81 85 ILE A CA 1
ATOM 657 C C . ILE A 1 85 ? 3.464 -8.119 -4.075 1.00 92.81 85 ILE A C 1
ATOM 659 O O . ILE A 1 85 ? 3.973 -9.135 -3.599 1.00 92.81 85 ILE A O 1
ATOM 663 N N . ARG A 1 86 ? 3.148 -8.023 -5.368 1.00 93.88 86 ARG A N 1
ATOM 664 C CA . ARG A 1 86 ? 3.382 -9.097 -6.345 1.00 93.88 86 ARG A CA 1
ATOM 665 C C . ARG A 1 86 ? 3.998 -8.543 -7.619 1.00 93.88 86 ARG A C 1
ATOM 667 O O . ARG A 1 86 ? 3.609 -7.487 -8.098 1.00 93.88 86 ARG A O 1
ATOM 674 N N . SER A 1 87 ? 4.930 -9.273 -8.221 1.00 92.12 87 SER A N 1
ATOM 675 C CA . SER A 1 87 ? 5.465 -8.931 -9.549 1.00 92.12 87 SER A CA 1
ATOM 676 C C . SER A 1 87 ? 6.052 -7.507 -9.670 1.00 92.12 87 SER A C 1
ATOM 678 O O . SER A 1 87 ? 6.061 -6.944 -10.763 1.00 92.12 87 SER A O 1
ATOM 680 N N . CYS A 1 88 ? 6.567 -6.932 -8.574 1.00 91.38 88 CYS A N 1
ATOM 681 C CA . CYS A 1 88 ? 7.232 -5.624 -8.555 1.00 91.38 88 CYS A CA 1
ATOM 682 C C . CYS A 1 88 ? 8.755 -5.797 -8.579 1.00 91.38 88 CYS A C 1
ATOM 684 O O . CYS A 1 88 ? 9.379 -5.961 -7.538 1.00 91.38 88 CYS A O 1
ATOM 686 N N . LYS A 1 89 ? 9.344 -5.837 -9.779 1.00 88.44 89 LYS A N 1
ATOM 687 C CA . LYS A 1 89 ? 10.734 -6.295 -9.978 1.00 88.44 89 LYS A CA 1
ATOM 688 C C . LYS A 1 89 ? 11.803 -5.318 -9.487 1.00 88.44 89 LYS A C 1
ATOM 690 O O . LYS A 1 89 ? 12.863 -5.764 -9.072 1.00 88.44 89 LYS A O 1
ATOM 695 N N . GLU A 1 90 ? 11.540 -4.017 -9.571 1.00 91.69 90 GLU A N 1
ATOM 696 C CA . GLU A 1 90 ? 12.508 -2.978 -9.194 1.00 91.69 90 GLU A CA 1
ATOM 697 C C . GLU A 1 90 ? 12.344 -2.499 -7.746 1.00 91.69 90 GLU A C 1
ATOM 699 O O . GLU A 1 90 ? 13.153 -1.699 -7.276 1.00 91.69 90 GLU A O 1
ATOM 704 N N . LEU A 1 91 ? 11.326 -2.991 -7.029 1.00 91.62 91 LEU A N 1
ATOM 705 C CA . LEU A 1 91 ? 11.028 -2.559 -5.669 1.00 91.62 91 LEU A CA 1
ATOM 706 C C . LEU A 1 91 ? 12.104 -3.063 -4.701 1.00 91.62 91 LEU A C 1
ATOM 708 O O . LEU A 1 91 ? 12.267 -4.268 -4.517 1.00 91.62 91 LEU A O 1
ATOM 712 N N . SER A 1 92 ? 12.800 -2.131 -4.056 1.00 91.69 92 SER A N 1
ATOM 713 C CA . SER A 1 92 ? 13.894 -2.401 -3.123 1.00 91.69 92 SER A CA 1
ATOM 714 C C . SER A 1 92 ? 13.626 -1.917 -1.699 1.00 91.69 92 SER A C 1
ATOM 716 O O . SER A 1 92 ? 14.244 -2.439 -0.774 1.00 91.69 92 SER A O 1
ATOM 718 N N . SER A 1 93 ? 12.713 -0.960 -1.497 1.00 90.62 93 SER A N 1
ATOM 719 C CA . SER A 1 93 ? 12.380 -0.449 -0.161 1.00 90.62 93 SER A CA 1
ATOM 720 C C . SER A 1 93 ? 10.893 -0.150 0.006 1.00 90.62 93 SER A C 1
ATOM 722 O O . SER A 1 93 ? 10.234 0.312 -0.924 1.00 90.62 93 SER A O 1
ATOM 724 N N . VAL A 1 94 ? 10.373 -0.371 1.212 1.00 89.88 94 VAL A N 1
ATOM 725 C CA . VAL A 1 94 ? 9.037 0.071 1.626 1.00 89.88 94 VAL A CA 1
ATOM 726 C C . VAL A 1 94 ? 9.144 0.674 3.019 1.00 89.88 94 VAL A C 1
ATOM 728 O O . VAL A 1 94 ? 9.445 -0.030 3.985 1.00 89.88 94 VAL A O 1
ATOM 731 N N . ASP A 1 95 ? 8.867 1.969 3.120 1.00 87.75 95 ASP A N 1
ATOM 732 C CA . ASP A 1 95 ? 8.906 2.697 4.386 1.00 87.75 95 ASP A CA 1
ATOM 733 C C . ASP A 1 95 ? 7.532 2.668 5.073 1.00 87.75 95 ASP A C 1
ATOM 735 O O . ASP A 1 95 ? 6.492 2.520 4.430 1.00 87.75 95 ASP A O 1
ATOM 739 N N . GLY A 1 96 ? 7.498 2.820 6.399 1.00 81.44 96 GLY A N 1
ATOM 740 C CA . GLY A 1 96 ? 6.238 2.850 7.159 1.00 81.44 96 GLY A CA 1
ATOM 741 C C . GLY A 1 96 ? 5.596 1.480 7.415 1.00 81.44 96 GLY A C 1
ATOM 742 O O . GLY A 1 96 ? 4.456 1.414 7.867 1.00 81.44 96 GLY A O 1
ATOM 743 N N . LEU A 1 97 ? 6.324 0.375 7.201 1.00 81.31 97 LEU A N 1
ATOM 744 C CA . LEU A 1 97 ? 5.862 -0.983 7.536 1.00 81.31 97 LEU A CA 1
ATOM 745 C C . LEU A 1 97 ? 5.616 -1.205 9.039 1.00 81.31 97 LEU A C 1
ATOM 747 O O . LEU A 1 97 ? 4.959 -2.173 9.408 1.00 81.31 97 LEU A O 1
ATOM 751 N N . SER A 1 98 ? 6.095 -0.310 9.908 1.00 76.44 98 SER A N 1
ATOM 752 C CA . SER A 1 98 ? 5.808 -0.334 11.349 1.00 76.44 98 SER A CA 1
ATOM 753 C C . SER A 1 98 ? 4.311 -0.243 11.674 1.00 76.44 98 SER A C 1
ATOM 755 O O . SER A 1 98 ? 3.901 -0.644 12.761 1.00 76.44 98 SER A O 1
ATOM 757 N N . ALA A 1 99 ? 3.478 0.230 10.739 1.00 69.88 99 ALA A N 1
ATOM 758 C CA . ALA A 1 99 ? 2.023 0.186 10.873 1.00 69.88 99 ALA A CA 1
ATOM 759 C C . ALA A 1 99 ? 1.459 -1.251 10.886 1.00 69.88 99 ALA A C 1
ATOM 761 O O . ALA A 1 99 ? 0.426 -1.490 11.501 1.00 69.88 99 ALA A O 1
ATOM 762 N N . LEU A 1 100 ? 2.150 -2.218 10.265 1.00 72.19 100 LEU A N 1
ATOM 763 C CA . LEU A 1 100 ? 1.711 -3.618 10.159 1.00 72.19 100 LEU A CA 1
ATOM 764 C C . LEU A 1 100 ? 2.103 -4.478 11.370 1.00 72.19 100 LEU A C 1
ATOM 766 O O . LEU A 1 100 ? 1.657 -5.617 11.478 1.00 72.19 100 LEU A O 1
ATOM 770 N N . SER A 1 101 ? 2.969 -3.980 12.256 1.00 60.19 101 SER A N 1
ATOM 771 C CA . SER A 1 101 ? 3.515 -4.749 13.382 1.00 60.19 101 SER A CA 1
ATOM 772 C C . SER A 1 101 ? 2.704 -4.604 14.679 1.00 60.19 101 SER A C 1
ATOM 774 O O . SER A 1 101 ? 3.277 -4.741 15.761 1.00 60.19 101 SER A O 1
ATOM 776 N N . ARG A 1 102 ? 1.411 -4.270 14.595 1.00 51.75 102 ARG A N 1
ATOM 777 C CA . ARG A 1 102 ? 0.512 -4.074 15.745 1.00 51.75 102 ARG A CA 1
ATOM 778 C C . ARG A 1 102 ? -0.717 -4.969 15.685 1.00 51.75 102 ARG A C 1
ATOM 780 O O . ARG A 1 102 ? -1.266 -5.151 14.578 1.00 51.75 102 ARG A O 1
#

Radius of gyration: 13.28 Å; chains: 1; bounding box: 33×28×41 Å

Foldseek 3Di:
DPQCVVVAVDDPPPAAPAAEDAAEPRAPPQADHNHQNHAYYHYYAYQDDHDPQQHQNHAYYEAEHHANDQEDECLNPLNHQYYHYYNHVNHDYYHNCVSNVD

Sequence (102 aa):
MYVLEELFEASEGDCPRLRKICVSRCPDLKRLPCAPSLTELVLHCGLQLPDILELASLVYLKIEGFHGVRSFSLLAAAVLKKLEIRSCKELSSVDGLSALSR

pLDDT: mean 78.51, std 15.98, range [36.59, 94.06]

=== Feature glossary ===
The record interleaves many kinds of information about one protein. Here is each kind framed as the question it answers.

Q: What does the local fold look like, residue by residue?
A: A 3Di character summarizes, for each residue, the relative orientation of the Cα frame of its nearest spatial neighbor. Because it encodes fold topology rather than chemistry, 3Di alignments detect remote structural similarity that sequence alignment misses.

Q: Which residues are in helices, strands, or loops?
A: Secondary structure is the local, repeating backbone conformation. DSSP classifies it into eight states by reading the hydrogen-bond network: three helix types (H, G, I), two β types (E, B), two non-regular types (T, S), and unstructured coil (-).

Q: How big and how compact is the whole molecule?
A: Three whole-structure scalars: the radius of gyration (RMS distance of Cα from centroid, in Å), the count of Cα–Cα contacts (pairs closer than 8 Å and separated by more than four residues in sequence — i.e. tertiary, not local, contacts), and the bounding-box dimensions. Together they distinguish compact globular folds from extended fibres or disordered chains.

Q: How confident is the AlphaFold model at each residue?
A: For AlphaFold models, the B-factor field carries pLDDT — the model's own estimate of local accuracy on a 0–100 scale. Regions with pLDDT<50 should be treated as essentially unmodeled; they often correspond to intrinsically disordered segments.

Q: What family and function is it annotated with?
A: Functional annotations link the protein to curated databases. InterPro entries identify conserved domains and families by matching the sequence against member-database signatures (Pfam, PROSITE, CDD, …). Gene Ontology (GO) terms describe molecular function, biological process, and cellular component in a controlled vocabulary. CATH places the structure in a hierarchical fold classification (Class/Architecture/Topology/Homologous-superfamily). The organism is the source species.

Q: What known structures does this most resemble?
A: Nearest PDB neighbors are the top structural matches found by Foldseek when searching this structure against the entire Protein Data Bank. Each hit reports a TM-score (0 to 1; >0.5 almost always implies the same fold) and an E-value. These are *structural* homologs — they 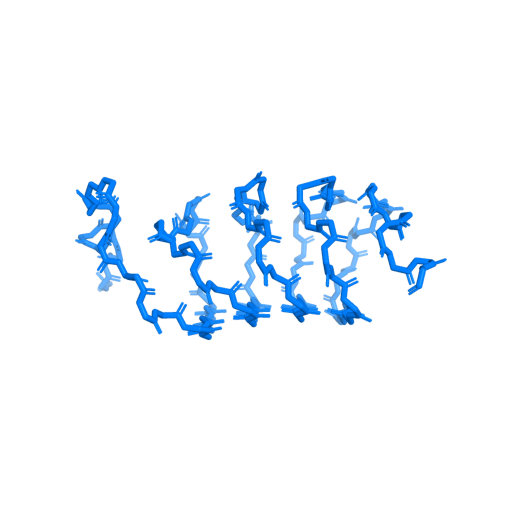may share no detectable sequence similarity.

Q: Which residues are buried vs exposed?
A: Solvent-accessible surface area (SASA) is the area in Å² traced out by the centre of a 1.4 Å probe sphere (a water molecule) rolled over the protein's van der Waals surface (Shrake–Rupley / Lee–Richards construction). Buried residues have near-zero SASA; fully exposed residues can exceed 200 Å². The total SASA scales roughly with the number of surface residues.

Q: What are the backbone torsion angles?
A: φ (phi) and ψ (psi) are the two rotatable backbone dihedrals per residue: φ is the C(i-1)–N–Cα–C torsion, ψ is the N–Cα–C–N(i+1) torsion, both in degrees on (−180°, 180°]. α-helical residues cluster near (−60°, −45°); β-strand residues near (−120°, +130°). A Ramachandran plot is simp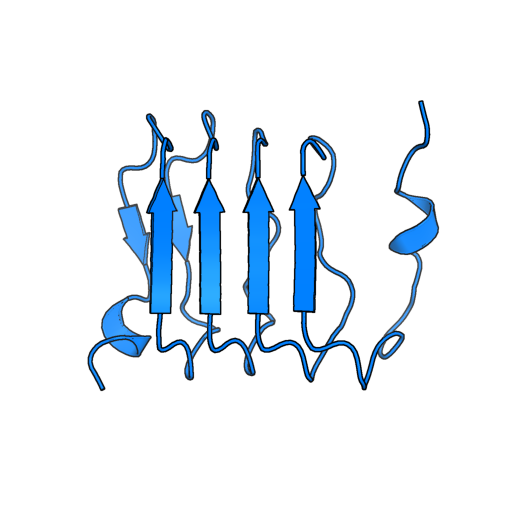ly a scatter of (φ, ψ) for every residue.

Q: Are the domains correctly placed relative to each other?
A: Predicted aligned error is AlphaFold's pairwise confidence. Unlike pLDDT (per-residue), PAE is per-residue-pair and captures whether two parts of the structure are correctly placed relative to each other. Units are ångströms of expected positional error.

Q: What if only a Cα trace is available?
A: P-SEA three-state annotation labels each residue as helix, strand, or coil based purely on the geometry of the Cα trace. It serves as a fallback when the full backbone (and thus DSSP) is unavailable.

Q: What is the amino-acid chain?
A: This is the polypeptide sequence — one letter per residue, N-terminus first. Length ranges from a few dozen residues for small domains to over a thousand for large multi-domain proteins.

Q: What do the rendered images show?
A: The six renders are orthographic views along the three Cartesian axes in both directions. Representation (cartoo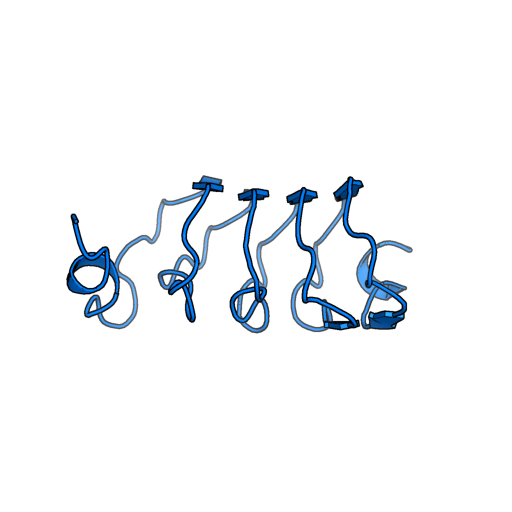n, sticks, or surface) and color scheme (sequence-rainbow or by-chain) vary across proteins so the training set covers all the common visualization conventions.

Q: What do the diagnostic plots show?
A: Plot images: a contact map (which residues are close in 3D, as an N×N binary image), a Ramachandran scatter (backbone torsion angles, revealing secondary-structure composition at a glance), and — for AlphaFold structures — a PAE heatmap (pairwise prediction confidence).

Q: How mobile is each atom in the crystal?
A: B-factor (Debye–Waller factor) reflects atomic displacement in the crystal lattice. It is an experimental observable (units Å²), not a prediction; low values mean the atom is pinned down, high values mean it moves or is heterogeneous across the crystal.

Q: Where is each backbone atom in 3D?
A: The mmCIF table is the protein's shape written out atom by atom. For each backbone N, Cα, C, and carbonyl O, it records an (x, y, z) coordinate triple in Å plus the residue type, chain letter, and residue number.